Protein AF-A0A8S0QF21-F1 (afdb_monomer)

Structure (mmCIF, N/CA/C/O backbone):
data_AF-A0A8S0QF21-F1
#
_entry.id   AF-A0A8S0QF21-F1
#
loop_
_atom_site.group_PDB
_atom_site.id
_atom_site.type_symbol
_atom_site.label_atom_id
_atom_site.label_alt_id
_atom_site.label_comp_id
_atom_site.label_asym_id
_atom_site.label_entity_id
_atom_site.label_seq_id
_atom_site.pdbx_PDB_ins_code
_atom_site.Cartn_x
_atom_site.Cartn_y
_atom_site.Cartn_z
_atom_site.occupancy
_atom_site.B_iso_or_equiv
_atom_site.auth_seq_id
_atom_site.auth_comp_id
_atom_site.auth_asym_id
_atom_site.auth_atom_id
_atom_site.pdbx_PDB_model_num
ATOM 1 N N . MET A 1 1 ? 16.570 -2.331 -25.346 1.00 56.69 1 MET A N 1
ATOM 2 C CA . MET A 1 1 ? 15.799 -1.573 -24.335 1.00 56.69 1 MET A CA 1
ATOM 3 C C . MET A 1 1 ? 16.476 -1.805 -22.987 1.00 56.69 1 MET A C 1
ATOM 5 O O . MET A 1 1 ? 1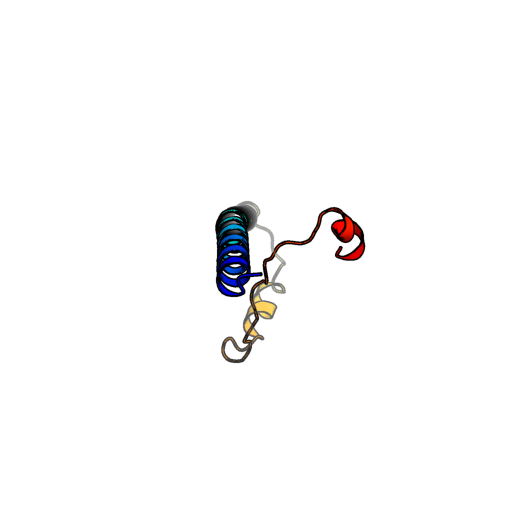6.859 -2.936 -22.722 1.00 56.69 1 MET A O 1
ATOM 9 N N . ASN A 1 2 ? 16.794 -0.755 -22.225 1.00 81.06 2 ASN A N 1
ATOM 10 C CA . ASN A 1 2 ? 17.666 -0.857 -21.047 1.00 81.06 2 ASN A CA 1
ATOM 11 C C . ASN A 1 2 ? 16.875 -1.386 -19.837 1.00 81.06 2 ASN A C 1
ATOM 13 O O . ASN A 1 2 ? 16.120 -0.632 -19.227 1.00 81.06 2 ASN A O 1
ATOM 17 N N . ALA A 1 3 ? 17.072 -2.657 -19.478 1.00 88.62 3 ALA A N 1
ATOM 18 C CA . ALA A 1 3 ? 16.392 -3.316 -18.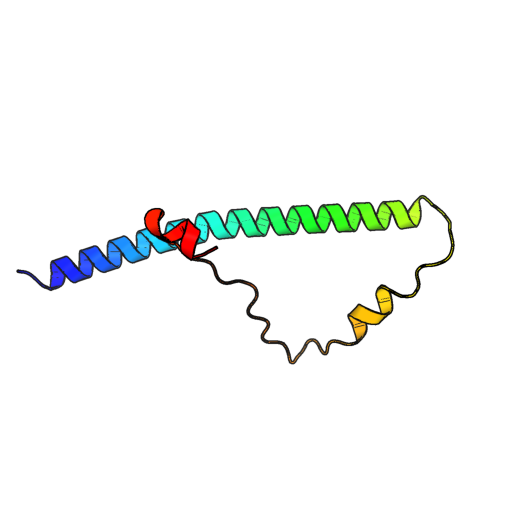356 1.00 88.62 3 ALA A CA 1
ATOM 19 C C . ALA A 1 3 ? 16.553 -2.577 -17.012 1.00 88.62 3 ALA A C 1
ATOM 21 O O . ALA A 1 3 ? 15.714 -2.709 -16.121 1.00 88.62 3 ALA A O 1
ATOM 22 N N . ASN A 1 4 ? 17.609 -1.771 -16.852 1.00 89.56 4 ASN A N 1
ATOM 23 C CA . ASN A 1 4 ? 17.806 -0.977 -15.640 1.00 89.56 4 ASN A CA 1
ATOM 24 C C . ASN A 1 4 ? 16.796 0.172 -15.532 1.00 89.56 4 ASN A C 1
ATOM 26 O O . ASN A 1 4 ? 16.373 0.501 -14.428 1.00 89.56 4 ASN A O 1
ATOM 30 N N . ASN A 1 5 ? 16.373 0.748 -16.661 1.00 92.62 5 ASN A N 1
ATOM 31 C CA . ASN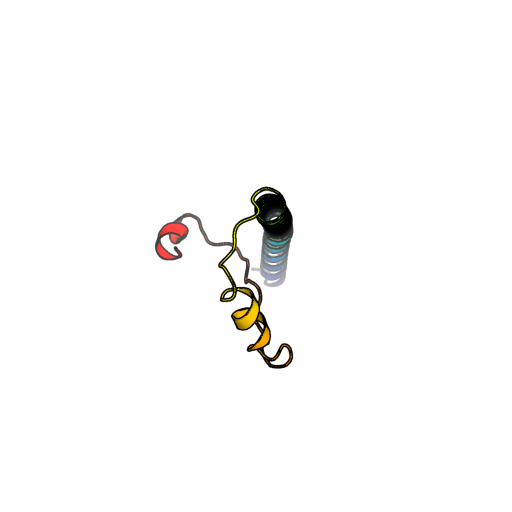 A 1 5 ? 15.389 1.829 -16.667 1.00 92.62 5 ASN A CA 1
ATOM 32 C C . ASN A 1 5 ? 13.998 1.322 -16.257 1.00 92.62 5 ASN A C 1
ATOM 34 O O . ASN A 1 5 ? 13.314 1.957 -15.464 1.00 92.62 5 ASN A O 1
ATOM 38 N N . GLU A 1 6 ? 13.613 0.137 -16.736 1.00 94.06 6 GLU A N 1
ATOM 39 C CA . GLU A 1 6 ? 12.349 -0.514 -16.363 1.00 94.06 6 GLU A CA 1
ATOM 40 C C . GLU A 1 6 ? 12.308 -0.867 -14.871 1.00 94.06 6 GLU A C 1
ATOM 42 O O . GLU A 1 6 ? 11.297 -0.634 -14.207 1.00 94.06 6 GLU A O 1
ATOM 47 N N . LYS A 1 7 ? 13.419 -1.378 -14.319 1.00 95.38 7 LYS A N 1
ATOM 48 C CA . LYS A 1 7 ? 13.546 -1.646 -12.878 1.00 95.38 7 LYS A CA 1
ATOM 49 C C . LYS A 1 7 ? 13.421 -0.370 -12.054 1.00 95.38 7 LYS A C 1
ATOM 51 O O . LYS A 1 7 ? 12.669 -0.356 -11.087 1.00 95.38 7 LYS A O 1
ATOM 56 N N . LEU A 1 8 ? 14.118 0.696 -12.450 1.00 95.94 8 LEU A N 1
ATOM 57 C CA . LEU A 1 8 ? 14.059 1.975 -11.746 1.00 95.94 8 LEU A CA 1
ATOM 58 C C . LEU A 1 8 ? 12.641 2.556 -11.757 1.00 95.94 8 LEU A C 1
ATOM 60 O O . LEU A 1 8 ? 12.142 2.967 -10.714 1.00 95.94 8 LEU A O 1
ATOM 64 N N . GLN A 1 9 ? 11.980 2.547 -12.917 1.00 96.50 9 GLN A N 1
ATOM 65 C CA . GLN A 1 9 ? 10.605 3.024 -13.049 1.00 96.50 9 GLN A CA 1
ATOM 66 C C . GLN A 1 9 ? 9.634 2.199 -12.196 1.00 96.50 9 GLN A C 1
ATOM 68 O O . GLN A 1 9 ? 8.775 2.768 -11.525 1.00 96.50 9 GLN A O 1
ATOM 73 N N . ARG A 1 10 ? 9.790 0.870 -12.174 1.00 96.19 10 ARG A N 1
ATOM 74 C CA . ARG A 1 10 ? 8.990 -0.006 -11.312 1.00 96.19 10 ARG A CA 1
ATOM 75 C C . ARG A 1 10 ? 9.183 0.334 -9.835 1.00 96.19 10 ARG A C 1
ATOM 77 O O . ARG A 1 10 ? 8.198 0.607 -9.162 1.00 96.19 10 ARG A O 1
ATOM 84 N N . SER A 1 11 ? 10.426 0.389 -9.356 1.00 97.25 11 SER A N 1
ATOM 85 C CA . SER A 1 11 ? 10.711 0.702 -7.950 1.00 97.25 11 SER A CA 1
ATOM 86 C C . SER A 1 11 ? 10.238 2.100 -7.551 1.00 97.25 11 SER A C 1
ATOM 88 O O . SER A 1 11 ? 9.776 2.299 -6.431 1.00 97.25 11 SER A O 1
ATOM 90 N N . TYR A 1 12 ? 10.317 3.071 -8.464 1.00 97.88 12 TYR A N 1
ATOM 91 C CA . TYR A 1 12 ? 9.770 4.406 -8.238 1.00 97.88 12 TYR A CA 1
ATOM 92 C C . TYR A 1 12 ? 8.249 4.370 -8.031 1.00 97.88 12 TYR A C 1
ATOM 94 O O . TYR A 1 12 ? 7.751 4.950 -7.065 1.00 97.88 12 TYR A O 1
ATOM 102 N N . ASN A 1 13 ? 7.522 3.663 -8.901 1.00 97.00 13 ASN A N 1
ATOM 103 C CA . ASN A 1 13 ? 6.069 3.534 -8.800 1.00 97.00 13 ASN A CA 1
ATOM 104 C C . ASN A 1 13 ? 5.655 2.800 -7.519 1.00 97.00 13 ASN A C 1
ATOM 106 O O . ASN A 1 13 ? 4.809 3.302 -6.784 1.00 97.00 13 ASN A O 1
ATOM 110 N N . GLU A 1 14 ? 6.303 1.677 -7.202 1.00 96.69 14 GLU A N 1
ATOM 111 C CA . GLU A 1 14 ? 6.043 0.905 -5.978 1.00 96.69 14 GLU A CA 1
ATOM 112 C C . GLU A 1 14 ? 6.227 1.768 -4.720 1.00 96.69 14 GLU A C 1
ATOM 114 O O . GLU A 1 14 ? 5.404 1.739 -3.805 1.00 96.69 14 GLU A O 1
ATOM 119 N N . LEU A 1 15 ? 7.279 2.593 -4.679 1.00 97.88 15 LEU A N 1
ATOM 120 C CA . LEU A 1 15 ? 7.542 3.463 -3.535 1.00 97.88 15 LEU A CA 1
ATOM 121 C C . LEU A 1 15 ? 6.533 4.616 -3.433 1.00 97.88 15 LEU A C 1
ATOM 123 O O . LEU A 1 15 ? 6.146 5.011 -2.330 1.00 97.88 15 LEU A O 1
ATOM 127 N N . LEU A 1 16 ? 6.094 5.156 -4.573 1.00 97.69 16 LEU A N 1
ATOM 128 C CA . LEU A 1 16 ? 5.064 6.191 -4.627 1.00 97.69 16 LEU A CA 1
ATOM 129 C C . LEU A 1 16 ? 3.715 5.661 -4.120 1.00 97.69 16 LEU A C 1
ATOM 131 O O . LEU A 1 16 ? 3.057 6.317 -3.309 1.00 97.69 16 LEU A O 1
ATOM 135 N N . GLU A 1 17 ? 3.335 4.466 -4.561 1.00 96.06 17 GLU A N 1
ATOM 136 C CA . GLU A 1 17 ? 2.132 3.761 -4.123 1.00 96.06 17 GLU A CA 1
ATOM 137 C C . GLU A 1 17 ? 2.189 3.443 -2.626 1.00 96.06 17 GLU A C 1
ATOM 139 O O . GLU A 1 17 ? 1.260 3.772 -1.885 1.00 96.06 17 GLU A O 1
ATOM 144 N N . TYR A 1 18 ? 3.313 2.900 -2.151 1.00 96.06 18 TYR A N 1
ATOM 145 C CA . TYR A 1 18 ? 3.525 2.611 -0.735 1.00 96.06 18 TYR A CA 1
ATOM 146 C C . TYR A 1 18 ? 3.394 3.866 0.137 1.00 96.06 18 TYR A C 1
ATOM 148 O O . TYR A 1 18 ? 2.686 3.856 1.146 1.00 96.06 18 TYR A O 1
ATOM 156 N N . LYS A 1 19 ? 4.008 4.985 -0.274 1.00 96.38 19 LYS A N 1
ATOM 157 C CA . LYS A 1 19 ? 3.876 6.271 0.427 1.00 96.38 19 LYS A CA 1
ATOM 158 C C . LYS A 1 19 ? 2.410 6.692 0.562 1.00 96.38 19 LYS A C 1
ATOM 160 O O . LYS A 1 19 ? 2.008 7.148 1.634 1.00 96.38 19 LYS A O 1
ATOM 165 N N . LEU A 1 20 ? 1.620 6.551 -0.503 1.00 96.06 20 LEU A N 1
ATOM 166 C CA . LEU A 1 20 ? 0.204 6.910 -0.490 1.00 96.06 20 LEU A CA 1
ATOM 167 C C . LEU A 1 20 ? -0.594 6.025 0.476 1.00 96.06 20 LEU A C 1
ATOM 169 O O . LEU A 1 20 ? -1.377 6.553 1.269 1.00 96.06 20 LEU A O 1
ATOM 173 N N . VAL A 1 21 ? -0.369 4.707 0.440 1.00 95.50 21 VAL A N 1
ATOM 174 C CA . VAL A 1 21 ? -1.011 3.751 1.357 1.00 95.50 21 VAL A CA 1
ATOM 175 C C . VAL A 1 21 ? -0.712 4.123 2.799 1.00 95.50 21 VAL A C 1
ATOM 177 O O . VAL A 1 21 ? -1.646 4.288 3.575 1.00 95.50 21 VAL A O 1
ATOM 180 N N . VAL A 1 22 ? 0.558 4.348 3.150 1.00 93.75 22 VAL A N 1
ATOM 181 C CA . VAL A 1 22 ? 0.946 4.719 4.519 1.00 93.75 22 VAL A CA 1
ATOM 182 C C . VAL A 1 22 ? 0.243 6.004 4.958 1.00 93.75 22 VAL A C 1
ATOM 184 O O . VAL A 1 22 ? -0.322 6.053 6.045 1.00 93.75 22 VAL A O 1
ATOM 187 N N . GLN A 1 23 ? 0.208 7.040 4.117 1.00 94.19 23 GLN A N 1
ATOM 188 C CA . GLN A 1 23 ? -0.453 8.300 4.472 1.00 94.19 23 GLN A CA 1
ATOM 189 C C . GLN A 1 23 ? -1.958 8.131 4.721 1.00 94.19 23 GLN A C 1
ATOM 191 O O . GLN A 1 23 ? -2.488 8.699 5.676 1.00 94.19 23 GLN A O 1
ATOM 196 N N . LYS A 1 24 ? -2.652 7.359 3.880 1.00 93.56 24 LYS A N 1
ATOM 197 C CA . LYS A 1 24 ? -4.105 7.168 3.983 1.00 93.56 24 LYS A CA 1
ATOM 198 C C . LYS A 1 24 ? -4.497 6.186 5.077 1.00 93.56 24 LYS A C 1
ATOM 200 O O . LYS A 1 24 ? -5.426 6.467 5.830 1.00 93.56 24 LYS A O 1
ATOM 205 N N . ALA A 1 25 ? -3.770 5.083 5.199 1.00 90.31 25 ALA A N 1
ATOM 206 C CA . ALA A 1 25 ? -3.985 4.087 6.235 1.00 90.31 25 ALA A CA 1
ATOM 207 C C . ALA A 1 25 ? -3.762 4.692 7.625 1.00 90.31 25 ALA A C 1
ATOM 209 O O . ALA A 1 25 ? -4.621 4.550 8.489 1.00 90.31 25 ALA A O 1
ATOM 210 N N . SER A 1 26 ? -2.681 5.457 7.824 1.00 86.50 26 SER A N 1
ATOM 211 C CA . SER A 1 26 ? -2.436 6.141 9.100 1.00 86.50 26 SER A CA 1
ATOM 212 C C . SER A 1 26 ? -3.582 7.082 9.470 1.00 86.50 26 SER A C 1
ATOM 214 O O . SER A 1 26 ? -4.067 7.041 10.596 1.00 86.50 26 SER A O 1
ATOM 216 N N . GLN A 1 27 ? -4.070 7.890 8.521 1.00 89.38 27 GLN A N 1
ATOM 217 C CA . GLN A 1 27 ? -5.228 8.762 8.752 1.00 89.38 27 GLN A CA 1
ATOM 218 C C . GLN A 1 27 ? -6.473 7.961 9.155 1.00 89.38 27 GLN A C 1
ATOM 220 O O . GLN A 1 27 ? -7.116 8.296 10.147 1.00 89.38 27 GLN A O 1
ATOM 225 N N . PHE A 1 28 ? -6.780 6.885 8.427 1.00 88.19 28 PHE A N 1
ATOM 226 C CA . PHE A 1 28 ? -7.931 6.032 8.708 1.00 88.19 28 PHE A CA 1
ATOM 227 C C . PHE A 1 28 ? -7.860 5.403 10.104 1.00 88.19 28 PHE A C 1
ATOM 229 O O . PHE A 1 28 ? -8.815 5.511 10.870 1.00 88.19 28 PHE A O 1
ATOM 236 N N . PHE A 1 29 ? -6.726 4.797 10.465 1.00 84.81 29 PHE A N 1
ATOM 237 C CA . PHE A 1 29 ? -6.574 4.140 11.762 1.00 84.81 29 PHE A CA 1
ATOM 238 C C . PHE A 1 29 ? -6.608 5.133 12.926 1.00 84.81 29 PHE A C 1
ATOM 240 O O . PHE A 1 29 ? -7.235 4.840 13.941 1.00 84.81 29 PHE A O 1
ATOM 247 N N . HIS A 1 30 ? -6.021 6.325 12.775 1.00 83.50 30 HIS A N 1
ATOM 248 C CA . HIS A 1 30 ? -6.133 7.376 13.789 1.00 83.50 30 HIS A CA 1
ATOM 249 C C . HIS A 1 30 ? -7.583 7.835 13.989 1.00 83.50 30 HIS A C 1
ATOM 251 O O . HIS A 1 30 ? -8.036 7.962 15.128 1.00 83.50 30 HIS A O 1
ATOM 257 N N . SER A 1 31 ? -8.334 8.047 12.905 1.00 82.19 31 SER A N 1
ATOM 258 C CA . SER A 1 31 ? -9.752 8.409 12.993 1.00 82.19 31 SER A CA 1
ATOM 259 C C . SER A 1 31 ? -10.598 7.294 13.610 1.00 82.19 31 SER A C 1
ATOM 261 O O . SER A 1 31 ? -11.411 7.568 14.491 1.00 82.19 31 SER A O 1
ATOM 263 N N . ALA A 1 32 ? -10.380 6.040 13.206 1.00 81.94 32 ALA A N 1
ATOM 264 C CA . ALA A 1 32 ? -11.085 4.885 13.755 1.00 81.94 32 ALA A CA 1
ATOM 265 C C . ALA A 1 32 ? -10.812 4.715 15.258 1.00 81.94 32 ALA A C 1
ATOM 267 O O . ALA A 1 32 ? -11.751 4.550 16.035 1.00 81.94 32 ALA A O 1
ATOM 268 N N . GLN A 1 33 ? -9.549 4.840 15.682 1.00 80.81 33 GLN A N 1
ATOM 269 C CA . GLN A 1 33 ? -9.167 4.792 17.094 1.00 80.81 33 GLN A CA 1
ATOM 270 C C . GLN A 1 33 ? -9.842 5.911 17.894 1.00 80.81 33 GLN A C 1
ATOM 272 O O . GLN A 1 33 ? -10.417 5.650 18.949 1.00 80.81 33 GLN A O 1
AT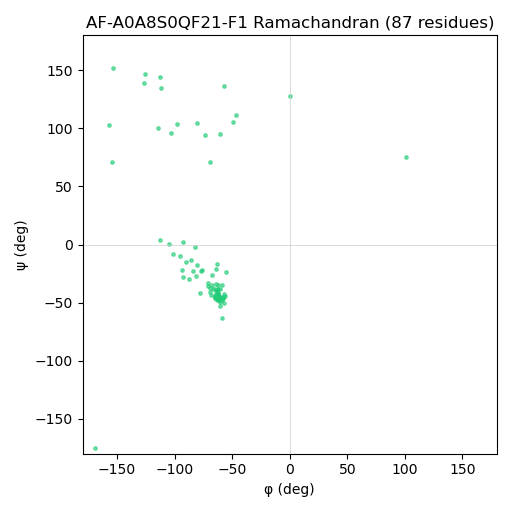OM 277 N N . SER A 1 34 ? -9.804 7.149 17.393 1.00 76.06 34 SER A N 1
ATOM 278 C CA . SER A 1 34 ? -10.439 8.283 18.068 1.00 76.06 34 SER A CA 1
ATOM 279 C C . SER A 1 34 ? -11.957 8.115 18.174 1.00 76.06 34 SER A C 1
ATOM 281 O O . SER A 1 34 ? -12.530 8.464 19.203 1.00 76.06 34 SER A O 1
ATOM 283 N N . SER A 1 35 ? -12.609 7.585 17.135 1.00 78.06 35 SER A N 1
ATOM 284 C CA . SER A 1 35 ? -14.052 7.330 17.140 1.00 78.06 35 SER A CA 1
ATOM 285 C C . SER A 1 35 ? -14.425 6.217 18.117 1.00 78.06 35 SER A C 1
ATOM 287 O O . SER A 1 35 ? -15.381 6.371 18.870 1.00 78.06 35 SER A O 1
ATOM 289 N N . ALA A 1 36 ? -13.666 5.119 18.143 1.00 72.69 36 ALA A N 1
ATOM 290 C CA . ALA A 1 36 ? -13.895 4.026 19.083 1.00 72.69 36 ALA A CA 1
ATOM 291 C C . ALA A 1 36 ? -13.706 4.498 20.534 1.00 72.69 36 ALA A C 1
ATOM 293 O O . ALA A 1 36 ? -14.558 4.248 21.382 1.00 72.69 36 ALA A O 1
ATOM 294 N N . ALA A 1 37 ? -12.644 5.261 20.815 1.00 74.38 37 ALA A N 1
ATOM 295 C CA . ALA A 1 37 ? -12.409 5.840 22.138 1.00 74.38 37 ALA A CA 1
ATOM 296 C C . ALA A 1 37 ? -13.539 6.794 22.576 1.00 74.38 37 ALA A C 1
ATOM 298 O O . ALA A 1 37 ? -13.924 6.794 23.745 1.00 74.38 37 ALA A O 1
ATOM 299 N N . ALA A 1 38 ? -14.096 7.581 21.648 1.00 72.56 38 ALA A N 1
ATOM 300 C CA . ALA A 1 38 ? -15.245 8.440 21.928 1.00 72.56 38 ALA A CA 1
ATOM 301 C C . ALA A 1 38 ? -16.505 7.627 22.275 1.00 72.56 38 ALA A C 1
ATOM 303 O O . ALA A 1 38 ? -17.159 7.934 23.269 1.00 72.56 38 ALA A O 1
ATOM 304 N N . GLN A 1 39 ? -16.796 6.563 21.519 1.00 69.81 39 GLN A N 1
ATOM 305 C CA . GLN A 1 39 ? -17.926 5.664 21.791 1.00 69.81 39 GLN A CA 1
ATOM 306 C C . GLN A 1 39 ? -17.788 4.941 23.137 1.00 69.81 39 GLN A C 1
ATOM 308 O O . GLN A 1 39 ? -18.763 4.836 23.875 1.00 69.81 39 GLN A O 1
ATOM 313 N N . HIS A 1 40 ? -16.582 4.489 23.497 1.00 65.12 40 HIS A N 1
ATOM 314 C CA . HIS A 1 40 ? -16.333 3.893 24.813 1.00 65.12 40 HIS A CA 1
ATOM 315 C C . HIS A 1 40 ? -16.618 4.880 25.950 1.00 65.12 40 HIS A C 1
ATOM 317 O O . HIS A 1 40 ? -17.303 4.534 26.908 1.00 65.12 40 HIS A O 1
ATOM 323 N N . LYS A 1 41 ? -16.153 6.129 25.822 1.00 66.94 41 LYS A N 1
ATOM 324 C CA . LYS A 1 41 ? -16.393 7.170 26.829 1.00 66.94 41 LYS A CA 1
ATOM 325 C C . LYS A 1 41 ? -17.878 7.537 26.954 1.00 66.94 41 LYS A C 1
ATOM 327 O O . LYS A 1 41 ? -18.353 7.781 28.060 1.00 66.94 41 LYS A O 1
ATOM 332 N N . GLU A 1 42 ? -18.608 7.585 25.841 1.00 60.47 42 GLU A N 1
ATOM 333 C CA . GLU A 1 42 ? -20.060 7.803 25.833 1.00 60.47 42 GLU A CA 1
ATOM 334 C C . GLU A 1 42 ? -20.794 6.654 26.539 1.00 60.47 42 GLU A C 1
AT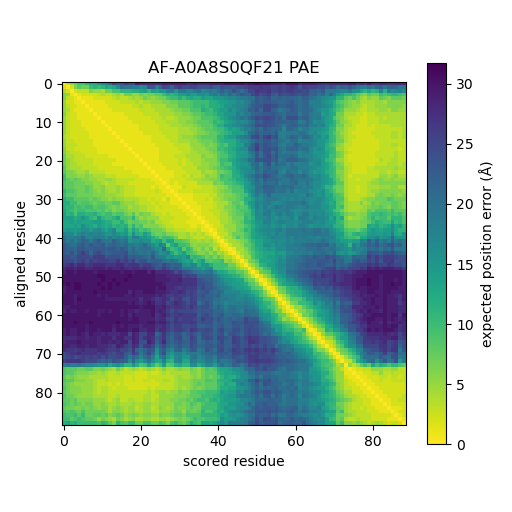OM 336 O O . GLU A 1 42 ? -21.620 6.898 27.420 1.00 60.47 42 GLU A O 1
ATOM 341 N N . PHE A 1 43 ? -20.420 5.408 26.241 1.00 58.75 43 PHE A N 1
ATOM 342 C CA . PHE A 1 43 ? -20.979 4.223 26.887 1.00 58.75 43 PHE A CA 1
ATOM 343 C C . PHE A 1 43 ? -20.735 4.214 28.406 1.00 58.75 43 PHE A C 1
ATOM 345 O O . PHE A 1 43 ? -21.669 3.997 29.176 1.00 58.75 43 PHE A O 1
ATOM 352 N N . GLU A 1 44 ? -19.518 4.534 28.858 1.00 57.03 44 GLU A N 1
ATOM 353 C CA . GLU A 1 44 ? -19.206 4.676 30.289 1.00 57.03 44 GLU A CA 1
ATOM 354 C C . GLU A 1 44 ? -20.011 5.804 30.953 1.00 57.03 44 GLU A C 1
ATOM 356 O O . GLU A 1 44 ? -20.478 5.657 32.084 1.00 57.03 44 GLU A O 1
ATOM 361 N N . SER A 1 45 ? -20.219 6.922 30.249 1.00 58.19 45 SER A N 1
ATOM 362 C CA . SER A 1 45 ? -21.007 8.043 30.770 1.00 58.19 45 SER A CA 1
ATOM 363 C C . SER A 1 45 ? -22.494 7.707 30.923 1.00 58.19 45 SER A C 1
ATOM 365 O O . SER A 1 45 ? -23.118 8.137 31.893 1.00 58.19 45 SER A O 1
ATOM 367 N N . HIS A 1 46 ? -23.046 6.885 30.025 1.00 55.84 46 HIS A N 1
ATOM 368 C CA . HIS A 1 46 ? -24.412 6.379 30.141 1.00 55.84 46 HIS A CA 1
ATOM 369 C C . HIS A 1 46 ? -24.566 5.385 31.297 1.00 55.84 46 HIS A C 1
ATOM 371 O O . HIS A 1 46 ? -25.556 5.461 32.020 1.00 55.84 46 HIS A O 1
ATOM 377 N N . ILE A 1 47 ? -23.566 4.529 31.542 1.00 56.31 47 ILE A N 1
ATOM 378 C CA . ILE A 1 47 ? -23.570 3.606 32.691 1.00 56.31 47 ILE A CA 1
ATOM 379 C C . ILE A 1 47 ? -23.546 4.356 34.032 1.00 56.31 47 ILE A C 1
ATOM 381 O O . ILE A 1 47 ? -24.155 3.902 34.998 1.00 56.31 47 ILE A O 1
ATOM 385 N N . LEU A 1 48 ? -22.870 5.507 34.113 1.00 55.31 48 LEU A N 1
ATOM 386 C CA . LEU A 1 48 ? -22.788 6.285 35.354 1.00 55.31 48 LEU A CA 1
ATOM 387 C C . LEU A 1 48 ? -23.997 7.221 35.574 1.00 55.31 48 LEU A C 1
ATOM 389 O O . LEU A 1 48 ? -24.260 7.613 36.710 1.00 55.31 48 LEU A O 1
ATOM 393 N N . GLY A 1 49 ? -24.717 7.594 34.507 1.00 53.66 49 GLY A N 1
ATOM 394 C CA . GLY A 1 49 ? -25.829 8.556 34.540 1.00 53.66 49 GLY A CA 1
ATOM 395 C C . GLY A 1 49 ? -27.207 7.960 34.845 1.00 53.66 49 GLY A C 1
ATOM 396 O O . GLY A 1 49 ? -28.036 8.634 35.456 1.00 53.66 49 GLY A O 1
ATOM 397 N N . GLU A 1 50 ? -27.453 6.704 34.475 1.00 48.62 50 GLU A N 1
ATOM 398 C CA . GLU A 1 50 ? -28.700 6.002 34.784 1.00 48.62 50 GLU A CA 1
ATOM 399 C C . GLU A 1 50 ? -28.411 4.848 35.740 1.00 48.62 50 GLU A C 1
ATOM 401 O O . GLU A 1 50 ? -27.968 3.771 35.349 1.00 48.62 50 GLU A O 1
ATOM 406 N N . GLY A 1 51 ? -28.672 5.065 37.029 1.00 52.16 51 GLY A N 1
ATOM 407 C CA . GLY A 1 51 ? -28.731 3.971 37.989 1.00 52.16 51 GLY A CA 1
ATOM 408 C C . GLY A 1 51 ? -29.838 2.996 37.595 1.00 52.16 51 GLY A C 1
ATOM 409 O O . GLY A 1 51 ? -30.990 3.205 37.955 1.00 52.16 51 GLY A O 1
ATOM 410 N N . SER A 1 52 ? -29.508 1.932 36.867 1.00 45.62 52 SER A N 1
ATOM 411 C CA . SER A 1 52 ? -30.428 0.822 36.644 1.00 45.62 52 SER A CA 1
ATOM 412 C C . SER A 1 52 ? -29.677 -0.459 36.305 1.00 45.62 52 SER A C 1
ATOM 414 O O . SER A 1 52 ? -29.187 -0.669 35.202 1.00 45.62 52 SER A O 1
ATOM 416 N N . VAL A 1 53 ? -29.604 -1.293 37.336 1.00 49.81 53 VAL A N 1
ATOM 417 C CA . VAL A 1 53 ? -29.684 -2.756 37.353 1.00 49.81 53 VAL A CA 1
ATOM 418 C C . VAL A 1 53 ? -29.866 -3.420 35.977 1.00 49.81 53 VAL A C 1
ATOM 420 O O . VAL A 1 53 ? -30.842 -3.151 35.284 1.00 49.81 53 VAL A O 1
ATOM 423 N N . ASP A 1 54 ? -28.982 -4.384 35.706 1.00 49.91 54 ASP A N 1
ATOM 424 C CA . ASP A 1 54 ? -29.082 -5.456 34.700 1.00 49.91 54 ASP A CA 1
ATOM 425 C C . ASP A 1 54 ? -28.305 -5.274 33.382 1.00 49.91 54 ASP A C 1
ATOM 427 O O . ASP A 1 54 ? -28.858 -5.048 32.306 1.00 49.91 54 ASP A O 1
ATOM 431 N N . ARG A 1 55 ? -26.978 -5.461 33.448 1.00 53.97 55 ARG A N 1
ATOM 432 C CA . ARG A 1 55 ? -26.216 -5.959 32.289 1.00 53.97 55 ARG A CA 1
ATOM 433 C C . ARG A 1 55 ? -24.911 -6.682 32.684 1.00 53.97 55 ARG A C 1
ATOM 435 O O . ARG A 1 55 ? -23.823 -6.171 32.433 1.00 53.97 55 ARG A O 1
ATOM 442 N N . PRO A 1 56 ? -24.982 -7.892 33.274 1.00 47.97 56 PRO A N 1
ATOM 443 C CA . PRO A 1 56 ? -23.791 -8.650 33.665 1.00 47.97 56 PRO A CA 1
ATOM 444 C C . PRO A 1 56 ? -23.146 -9.451 32.512 1.00 47.97 56 PRO A C 1
ATOM 446 O O . PRO A 1 56 ? -22.112 -10.071 32.713 1.00 47.97 56 PRO A O 1
ATOM 449 N N . LEU A 1 57 ? -23.707 -9.447 31.295 1.00 49.72 57 LEU A N 1
ATOM 450 C CA . LEU A 1 57 ? -23.325 -10.421 30.255 1.00 49.72 57 LEU A CA 1
ATOM 451 C C . LEU A 1 57 ? -22.253 -9.958 29.251 1.00 49.72 57 LEU A C 1
ATOM 453 O O . LEU A 1 57 ? -21.778 -10.773 28.467 1.00 49.72 57 LEU A O 1
ATOM 457 N N . LEU A 1 58 ? -21.868 -8.676 29.232 1.00 49.28 58 LEU A N 1
ATOM 458 C CA . LEU A 1 58 ? -20.882 -8.166 28.259 1.00 49.28 58 LEU A CA 1
ATOM 459 C C . LEU A 1 58 ? -19.441 -8.180 28.795 1.00 49.28 58 LEU A C 1
ATOM 461 O O . LEU A 1 58 ? -18.502 -8.221 28.009 1.00 49.28 58 LEU A O 1
ATOM 465 N N . LEU A 1 59 ? -19.264 -8.193 30.120 1.00 48.12 59 LEU A N 1
ATOM 466 C CA . LEU A 1 59 ? -17.943 -8.182 30.758 1.00 48.12 59 LEU A CA 1
ATOM 467 C C . LEU A 1 59 ? -17.300 -9.581 30.803 1.00 48.12 59 LEU A C 1
ATOM 469 O O . LEU A 1 59 ? -16.080 -9.709 30.791 1.00 48.12 59 LEU A O 1
ATOM 473 N N . GLU A 1 60 ? -18.110 -10.645 30.819 1.00 44.03 60 GLU A N 1
ATOM 474 C CA . GLU A 1 60 ? -17.618 -12.030 30.878 1.00 44.03 60 GLU A CA 1
ATOM 475 C 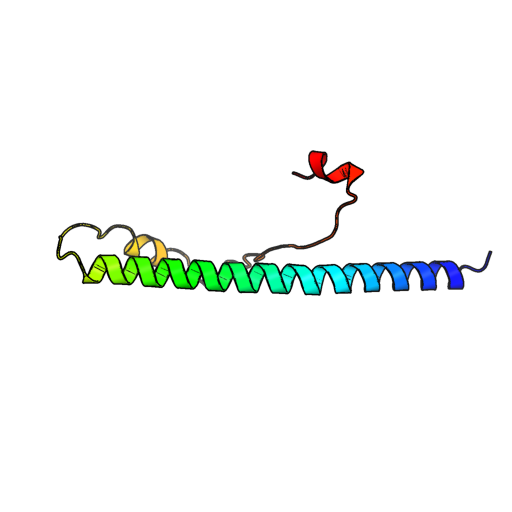C . GLU A 1 60 ? -17.089 -12.540 29.528 1.00 44.03 60 GLU A C 1
ATOM 477 O O . GLU A 1 60 ? -16.244 -13.435 29.490 1.00 44.03 60 GLU A O 1
ATOM 482 N N . GLN A 1 61 ? -17.523 -11.954 28.405 1.00 44.53 61 GLN A N 1
ATOM 483 C CA . GLN A 1 61 ? -17.089 -12.407 27.081 1.00 44.53 61 GLN A CA 1
ATOM 484 C C . GLN A 1 61 ? -15.658 -11.960 26.736 1.00 44.53 61 GLN A C 1
ATOM 486 O O . GLN A 1 61 ? -14.993 -12.613 25.932 1.00 44.53 61 GLN A O 1
ATOM 491 N N . GLU A 1 62 ? -15.146 -10.911 27.384 1.00 47.00 62 GLU A N 1
ATOM 492 C CA . GLU A 1 62 ? -13.797 -10.383 27.143 1.00 47.00 62 GLU A CA 1
ATOM 493 C C . GLU A 1 62 ? -12.695 -11.188 27.863 1.00 47.00 62 GLU A C 1
ATOM 495 O O . GLU A 1 62 ? -11.532 -11.145 27.468 1.00 47.00 62 GLU A O 1
ATOM 500 N N . MET A 1 63 ? -13.048 -12.006 28.866 1.00 41.12 63 MET A N 1
ATOM 501 C CA . MET A 1 63 ? -12.082 -12.795 29.651 1.00 41.12 63 MET A CA 1
ATOM 502 C C . MET A 1 63 ? -11.835 -14.220 29.123 1.00 41.12 63 MET A C 1
ATOM 504 O O . MET A 1 63 ? -11.075 -14.971 29.733 1.00 41.12 63 MET A O 1
ATOM 508 N N . THR A 1 64 ? -12.456 -14.624 28.008 1.00 45.09 64 THR A N 1
ATOM 509 C CA . THR A 1 64 ? -12.339 -16.006 27.484 1.00 45.09 64 THR A CA 1
ATOM 510 C C . THR A 1 64 ? -11.367 -16.169 26.318 1.00 45.09 64 THR A C 1
ATOM 512 O O . THR A 1 64 ? -11.052 -17.295 25.933 1.00 45.09 64 THR A O 1
ATOM 515 N N . THR A 1 65 ? -10.836 -15.080 25.765 1.00 46.75 65 THR A N 1
ATOM 516 C CA . THR A 1 65 ? -9.818 -15.154 24.712 1.00 46.75 65 THR A CA 1
ATOM 517 C C . THR A 1 65 ? -8.426 -14.979 25.297 1.00 46.75 65 THR A C 1
ATOM 519 O O . THR A 1 65 ? -8.018 -13.866 25.614 1.00 46.75 65 THR A O 1
ATOM 522 N N . ASP A 1 66 ? -7.702 -16.094 25.412 1.00 40.12 66 ASP A N 1
ATOM 523 C CA . ASP A 1 66 ? -6.266 -16.152 25.701 1.00 40.12 66 ASP A CA 1
ATOM 524 C C . ASP A 1 66 ? -5.491 -15.147 24.810 1.00 40.12 66 ASP A C 1
ATOM 526 O O . ASP A 1 66 ? -5.433 -15.333 23.586 1.00 40.12 66 ASP A O 1
ATOM 530 N N . PRO A 1 67 ? -4.911 -14.070 25.381 1.00 52.16 67 PRO A N 1
ATOM 531 C CA . PRO A 1 67 ? -4.253 -13.003 24.623 1.00 52.16 67 PRO A CA 1
ATOM 532 C C . PRO A 1 67 ? -3.020 -13.468 23.837 1.00 52.16 67 PRO A C 1
ATOM 534 O O . PRO A 1 67 ? -2.549 -12.751 22.955 1.00 52.16 67 PRO A O 1
ATOM 537 N N . LEU A 1 68 ? -2.467 -14.643 24.165 1.00 53.41 68 LEU A N 1
ATOM 538 C CA . LEU A 1 68 ? -1.150 -15.071 23.695 1.00 53.41 68 LEU A CA 1
ATOM 539 C C . LEU A 1 68 ? -1.172 -15.844 22.364 1.00 53.41 68 LEU A C 1
ATOM 541 O O . LEU A 1 68 ? -0.130 -15.984 21.730 1.00 53.41 68 LEU A O 1
ATOM 545 N N . ASN A 1 69 ? -2.339 -16.326 21.919 1.00 48.47 69 ASN A N 1
ATOM 546 C CA . ASN A 1 69 ? -2.454 -17.258 20.786 1.00 48.47 69 ASN A CA 1
ATOM 547 C C . ASN A 1 69 ? -3.141 -16.692 19.535 1.00 48.47 69 ASN A C 1
ATOM 549 O O . ASN A 1 69 ? -3.306 -17.402 18.543 1.00 48.47 69 ASN A O 1
ATOM 553 N N . GLN A 1 70 ? -3.513 -15.414 19.527 1.00 46.75 70 GLN A N 1
ATOM 554 C CA . GLN A 1 70 ? -4.014 -14.772 18.317 1.00 46.75 70 GLN A CA 1
ATOM 555 C C . GLN A 1 70 ? -2.921 -13.897 17.712 1.00 46.75 70 GLN A C 1
ATOM 557 O O . GLN A 1 70 ? -2.794 -12.720 18.042 1.00 46.75 70 GLN A O 1
ATOM 562 N N . VAL A 1 71 ? -2.187 -14.429 16.729 1.00 47.28 71 VAL A N 1
ATOM 563 C CA . VAL A 1 71 ? -1.592 -13.572 15.691 1.00 47.28 71 VAL A CA 1
ATOM 564 C C . VAL A 1 71 ? -2.755 -13.045 14.848 1.00 47.28 71 VAL A C 1
ATOM 566 O O . VAL A 1 71 ? -3.015 -13.493 13.734 1.00 47.28 71 VAL A O 1
ATOM 569 N N . LYS A 1 72 ? -3.543 -12.140 15.432 1.00 55.56 72 LYS A N 1
ATOM 570 C CA . LYS A 1 72 ? -4.623 -11.452 14.745 1.00 55.56 72 LYS A CA 1
ATOM 571 C C . LYS A 1 72 ? -3.937 -10.445 13.841 1.00 55.56 72 LYS A C 1
ATOM 573 O O . LYS A 1 72 ? -3.539 -9.373 14.292 1.00 55.56 72 LYS A O 1
ATOM 578 N N . LEU A 1 73 ? -3.716 -10.832 12.584 1.00 54.31 73 LEU A N 1
ATOM 579 C CA . LEU A 1 73 ? -3.359 -9.901 11.518 1.00 54.31 73 LEU A CA 1
ATOM 580 C C . LEU A 1 73 ? -4.374 -8.753 11.612 1.00 54.31 73 LEU A C 1
ATOM 582 O O . LEU A 1 73 ? -5.550 -8.971 11.337 1.00 54.31 73 LEU A O 1
ATOM 586 N N . GLY A 1 74 ? -3.955 -7.593 12.128 1.00 74.88 74 GLY A N 1
ATOM 587 C CA . GLY A 1 74 ? -4.884 -6.530 12.511 1.00 74.88 74 GLY A CA 1
ATOM 588 C C . GLY A 1 74 ? -5.721 -6.096 11.314 1.00 74.88 74 GLY A C 1
ATOM 589 O O . GLY A 1 74 ? -6.926 -6.310 11.289 1.00 74.88 74 GLY A O 1
ATOM 590 N N . PHE A 1 75 ? -5.057 -5.552 10.296 1.00 79.19 75 PHE A N 1
ATOM 591 C CA . PHE A 1 75 ? -5.660 -5.135 9.033 1.00 79.19 75 PHE A CA 1
ATOM 592 C C . PHE A 1 75 ? -4.600 -5.183 7.926 1.00 79.19 75 PHE A C 1
ATOM 594 O O . PHE A 1 75 ? -3.412 -4.993 8.194 1.00 79.19 75 PHE A O 1
ATOM 601 N N . VAL A 1 76 ? -5.025 -5.397 6.679 1.00 86.31 76 VAL A N 1
ATOM 602 C CA . VAL A 1 76 ? -4.173 -5.265 5.485 1.00 86.31 76 VAL A CA 1
ATOM 603 C C . VAL A 1 76 ? -4.662 -4.061 4.687 1.00 86.31 76 VAL A C 1
ATOM 605 O O . VAL A 1 76 ? -5.863 -3.892 4.497 1.00 86.31 76 VAL A O 1
ATOM 608 N N . SER A 1 77 ? -3.739 -3.212 4.232 1.00 89.44 77 SER A N 1
ATOM 609 C CA . SER A 1 77 ? -4.050 -2.035 3.412 1.00 89.44 77 SE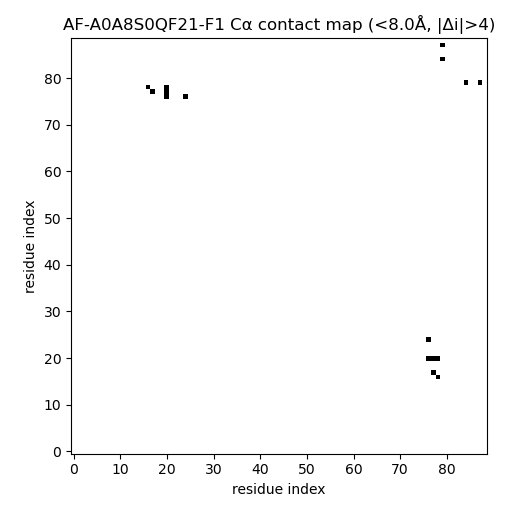R A CA 1
ATOM 610 C C . SER A 1 77 ? -3.235 -2.054 2.121 1.00 89.44 77 SER A C 1
ATOM 612 O O . SER A 1 77 ? -2.109 -2.548 2.100 1.00 89.44 77 SER A O 1
ATOM 614 N N . GLY A 1 78 ? -3.817 -1.542 1.037 1.00 92.19 78 GLY A N 1
ATOM 615 C CA . GLY A 1 78 ? -3.215 -1.548 -0.294 1.00 92.19 78 GLY A CA 1
ATOM 616 C C . GLY A 1 78 ? -3.980 -0.660 -1.273 1.00 92.19 78 GLY A C 1
ATOM 617 O O . GLY A 1 78 ? -4.915 0.041 -0.885 1.00 92.19 78 GLY A O 1
ATOM 618 N N . LEU A 1 79 ? -3.572 -0.685 -2.543 1.00 93.06 79 LEU A N 1
ATOM 619 C CA . LEU A 1 79 ? -4.235 0.036 -3.630 1.00 93.06 79 LEU A CA 1
ATOM 620 C C . LEU A 1 79 ? -4.877 -0.951 -4.602 1.00 93.06 79 LEU A C 1
ATOM 622 O O . LEU A 1 79 ? -4.320 -2.008 -4.893 1.00 93.06 79 LEU A O 1
ATOM 626 N N . VAL A 1 80 ? -6.033 -0.569 -5.138 1.00 94.19 80 VAL A N 1
ATOM 627 C CA . VAL A 1 80 ? -6.724 -1.288 -6.209 1.00 94.19 80 VAL A CA 1
ATOM 628 C C . VAL A 1 80 ? -7.011 -0.315 -7.350 1.00 94.19 80 VAL A C 1
ATOM 630 O O . VAL A 1 80 ? -7.363 0.844 -7.115 1.00 94.19 80 VAL A O 1
ATOM 633 N N . GLY A 1 81 ? -6.832 -0.775 -8.592 1.00 94.25 81 GLY A N 1
ATOM 634 C CA . GLY A 1 81 ? -7.225 -0.010 -9.775 1.00 94.25 81 GLY A CA 1
ATOM 635 C C . GLY A 1 81 ? -8.714 0.323 -9.711 1.00 94.25 81 GLY A C 1
ATOM 636 O O . GLY A 1 81 ? -9.528 -0.527 -9.346 1.00 94.25 81 GLY A O 1
ATOM 637 N N . ARG A 1 82 ? -9.085 1.564 -10.040 1.00 93.62 82 ARG A N 1
ATOM 638 C CA . ARG A 1 82 ? -10.474 2.044 -9.925 1.00 93.62 82 ARG A CA 1
ATOM 639 C C . ARG A 1 82 ? -11.434 1.198 -10.758 1.00 93.62 82 ARG A C 1
ATOM 641 O O . ARG A 1 82 ? -12.556 0.948 -10.347 1.00 93.62 82 ARG A O 1
ATOM 648 N N . GLU A 1 83 ? -10.979 0.723 -11.905 1.00 96.31 83 GLU A N 1
ATOM 649 C CA . GLU A 1 83 ? -11.723 -0.163 -12.792 1.00 96.31 83 GLU A CA 1
ATOM 650 C C . GLU A 1 83 ? -12.032 -1.534 -12.172 1.00 96.31 83 GLU A C 1
ATOM 652 O O . GLU A 1 83 ? -12.967 -2.202 -12.602 1.00 96.31 83 GLU A O 1
ATOM 657 N N . LYS A 1 84 ? -11.282 -1.941 -11.143 1.00 94.19 84 LYS A N 1
ATOM 658 C CA . LYS A 1 84 ? -11.471 -3.204 -10.419 1.00 94.19 84 LYS A CA 1
ATOM 659 C C . LYS A 1 84 ? -12.120 -3.015 -9.051 1.00 94.19 84 LYS A C 1
ATOM 661 O O . LYS A 1 84 ? -12.319 -4.006 -8.360 1.00 94.19 84 LYS A O 1
ATOM 666 N N . SER A 1 85 ? -12.460 -1.785 -8.654 1.00 91.75 85 SER A N 1
ATOM 667 C CA . SER A 1 85 ? -12.933 -1.515 -7.292 1.00 91.75 85 SER A CA 1
ATOM 668 C C . SER A 1 85 ? -14.230 -2.256 -6.973 1.00 91.75 85 SER A C 1
ATOM 670 O O . SER A 1 85 ? -14.323 -2.860 -5.916 1.00 91.75 85 SER A O 1
ATOM 672 N N . MET A 1 86 ? -15.190 -2.287 -7.906 1.00 91.31 86 MET A N 1
ATOM 673 C CA . MET A 1 86 ? -16.478 -2.966 -7.691 1.00 91.31 86 MET A CA 1
ATOM 674 C C . MET A 1 86 ? -16.363 -4.490 -7.595 1.00 91.31 86 MET A C 1
ATOM 676 O O . MET A 1 86 ? -17.226 -5.120 -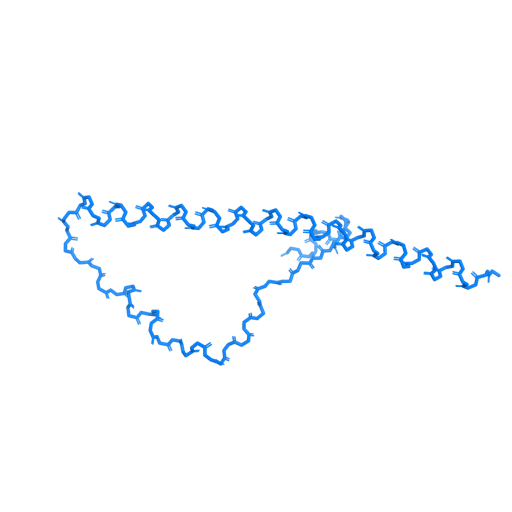7.010 1.00 91.31 86 MET A O 1
ATOM 680 N N . ALA A 1 87 ? -15.344 -5.092 -8.211 1.00 94.75 87 ALA A N 1
ATOM 681 C CA . ALA A 1 87 ? -15.122 -6.537 -8.121 1.00 94.75 87 ALA A CA 1
ATOM 682 C C . ALA A 1 87 ? -14.311 -6.927 -6.874 1.00 94.75 87 ALA A C 1
ATOM 684 O O . ALA A 1 87 ? -14.174 -8.112 -6.583 1.00 94.75 87 ALA A O 1
ATOM 685 N N . PHE A 1 88 ? -13.701 -5.941 -6.215 1.00 90.38 88 PHE A N 1
ATOM 686 C CA . PHE A 1 88 ? -12.880 -6.122 -5.025 1.00 90.38 88 PHE A CA 1
ATOM 687 C C . PHE A 1 88 ? -13.683 -5.959 -3.724 1.00 90.38 88 PHE A C 1
ATOM 689 O O . PHE A 1 88 ? -13.284 -6.533 -2.713 1.00 90.38 88 PHE A O 1
ATOM 696 N N . GLU A 1 89 ? -14.762 -5.170 -3.754 1.00 88.06 89 GLU A N 1
ATOM 697 C CA . GLU A 1 89 ? -15.751 -5.027 -2.669 1.00 88.06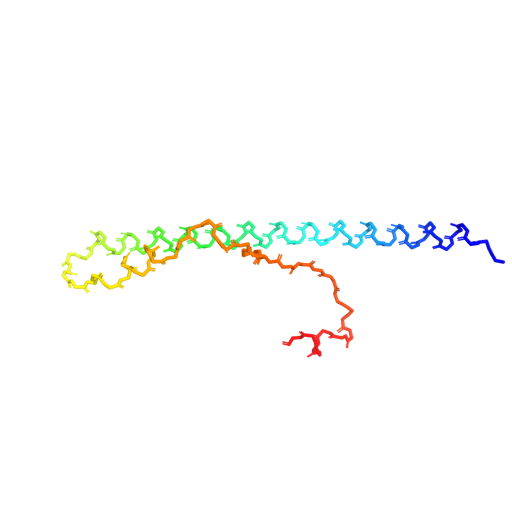 89 GLU A CA 1
ATOM 698 C C . GLU A 1 89 ? -16.598 -6.297 -2.496 1.00 88.06 89 GLU A C 1
ATOM 700 O O . GLU A 1 89 ? -16.783 -6.705 -1.327 1.00 88.06 89 GLU A O 1
#

Solvent-accessible surface area (backbone atoms only — not comparable to full-atom values): 5745 Å² total; per-residue (Å²): 134,66,69,66,58,57,51,51,53,49,54,51,50,54,52,54,52,50,53,51,40,53,57,51,50,50,52,50,53,53,52,51,52,54,52,51,54,50,52,53,53,52,54,53,51,51,62,73,70,51,93,69,91,88,78,80,72,71,70,62,66,70,74,70,64,70,84,86,78,62,88,64,78,83,81,89,86,78,87,73,60,77,93,48,44,80,83,70,110

Secondary structure (DSSP, 8-state):
--HHHHHHHHHHHHHHHHHHHHHHHHHHHHHHHHHHHHHHHHHHHHHHHS------SSSSGGGSS-TTS------------GGGHHHH-

Radius of gyration: 22.33 Å; Cα contacts (8 Å, |Δi|>4): 8; chains: 1; bounding box: 48×26×62 Å

Foldseek 3Di:
DDPVVVVVVVVVVVVVQVVVQVVVVVVVVVVVVVVVVVVVVVVVVVPVPDPDDDDPDPVVVVPPDDPPPDPPPPDDTGDDDPVCPVVVD

InterPro domains:
  IPR002490 V-type ATPase, V0 complex, 116kDa subunit family [PF01496] (1-89)

pLDDT: mean 74.57, std 19.81, range [40.12, 97.88]

Organism: NCBI:txid158383

Sequence (89 aa):
MNANNEKLQRSYNELLEYKLVVQKASQFFHSAQSSAAAQHKEFESHILGEGSVDRPLLLEQEMTTDPLNQVKLGFVSGLVGREKSMAFE

Mean predicted aligned error: 13.88 Å